Protein AF-A0A328NLA2-F1 (afdb_monomer_lite)

Foldseek 3Di:
DDDDDDDDDDDDDDDDDDDDDDDDDDDDDDDDDDDDDDDDDDPPPPPPPPPDPDDDPPFAQWAFAPWWKWWQWPVRDIDTHGGADKDFDPDQPTFTQKIFQGQFWAWWQWDPRPDIDTDAHRDIDGRNGTGTGIDGTGSGGDDD

Organism: NCBI:txid285676

Secondary structure (DSSP, 8-state):
---------------------------------------------------PPPPPPP-----S-SS-EEEEETTS-EEEE-SSEEE--SSTT-EEEEEE-TT--EEEEETTTTEEEEE-TT-EEEEEEEEEEEEEE-SS----

Sequence (144 aa):
MATMITTTERGKSVTETVVTALSSKEKGIWSKSLRIGLGAVMALGFAVGGANPAAAAPNVALGCQTTKANMTWTNGNTSNYSCSGTYYPASPNIYGRSFYAAGWSGKLIIGDGTAYRPFCDWQKIDLGGIRVREVVLYATKFCE

pLDDT: mean 70.57, std 26.07, range [30.31, 97.75]

Radius of gyration: 27.98 Å; chains: 1; bounding box: 42×52×87 Å

Structure (mmCIF, N/CA/C/O backbone):
data_AF-A0A328NLA2-F1
#
_entry.id   AF-A0A328NLA2-F1
#
loop_
_atom_site.group_PDB
_atom_site.id
_atom_site.type_symbol
_atom_site.label_atom_id
_atom_site.label_alt_id
_atom_site.label_comp_id
_atom_site.label_asym_id
_atom_site.label_entity_id
_atom_site.label_seq_id
_atom_site.pdbx_PDB_ins_code
_atom_site.Cartn_x
_atom_site.Cartn_y
_atom_site.Cartn_z
_atom_site.occupancy
_atom_site.B_iso_or_equiv
_atom_site.auth_seq_id
_atom_site.auth_comp_id
_atom_site.auth_asym_id
_atom_site.auth_atom_id
_atom_site.pdbx_PDB_model_num
ATOM 1 N N . MET A 1 1 ? 0.200 -40.257 -25.793 1.00 35.28 1 MET A N 1
ATOM 2 C CA . MET A 1 1 ? -0.683 -41.230 -25.106 1.00 35.28 1 MET A CA 1
ATOM 3 C C . MET A 1 1 ? -0.100 -41.427 -23.711 1.00 35.28 1 MET A C 1
ATOM 5 O O . MET A 1 1 ? 1.078 -41.722 -23.653 1.00 35.28 1 MET A O 1
ATOM 9 N N . ALA A 1 2 ? -0.746 -41.208 -22.572 1.00 36.19 2 ALA A N 1
ATOM 10 C CA . ALA A 1 2 ? -2.094 -40.782 -22.229 1.00 36.19 2 ALA A CA 1
ATOM 11 C C . ALA A 1 2 ? -2.025 -40.026 -20.884 1.00 36.19 2 ALA A C 1
ATOM 13 O O . ALA A 1 2 ? -1.158 -40.295 -20.055 1.00 36.19 2 ALA A O 1
ATOM 14 N N . THR A 1 3 ? -2.934 -39.076 -20.698 1.00 35.03 3 THR A N 1
ATOM 15 C CA . THR A 1 3 ? -3.214 -38.374 -19.442 1.00 35.03 3 THR A CA 1
ATOM 16 C C . THR A 1 3 ? -3.880 -39.331 -18.448 1.00 35.03 3 THR A C 1
ATOM 18 O O . THR A 1 3 ? -4.743 -40.105 -18.856 1.00 35.03 3 THR A O 1
ATOM 21 N N . MET A 1 4 ? -3.578 -39.229 -17.151 1.00 30.31 4 MET A N 1
ATOM 22 C CA . MET A 1 4 ? -4.505 -39.671 -16.102 1.00 30.31 4 MET A CA 1
ATOM 23 C C . MET A 1 4 ? -4.643 -38.595 -15.030 1.00 30.31 4 MET A C 1
ATOM 25 O O . MET A 1 4 ? -3.676 -38.168 -14.405 1.00 30.31 4 MET A O 1
ATOM 29 N N . ILE A 1 5 ? -5.887 -38.158 -14.875 1.00 41.38 5 ILE A N 1
ATOM 30 C CA . ILE A 1 5 ? -6.401 -37.298 -13.818 1.00 41.38 5 ILE A CA 1
ATOM 31 C C . ILE A 1 5 ? -6.862 -38.236 -12.703 1.00 41.38 5 ILE A C 1
ATOM 33 O O . ILE A 1 5 ? -7.533 -39.224 -12.993 1.00 41.38 5 ILE A O 1
ATOM 37 N N . THR A 1 6 ? -6.574 -37.904 -11.445 1.00 38.97 6 THR A N 1
ATOM 38 C CA . THR A 1 6 ? -7.350 -38.455 -10.327 1.00 38.97 6 THR A CA 1
ATOM 39 C C . THR A 1 6 ? -7.859 -37.300 -9.478 1.00 38.97 6 THR A C 1
ATOM 41 O O . THR A 1 6 ? -7.086 -36.565 -8.868 1.00 38.97 6 THR A O 1
ATOM 44 N N . THR A 1 7 ? -9.174 -37.122 -9.504 1.00 37.78 7 THR A N 1
ATOM 45 C CA . THR A 1 7 ? -9.950 -36.291 -8.588 1.00 37.78 7 THR A CA 1
ATOM 46 C C . THR A 1 7 ? -10.233 -37.117 -7.336 1.00 37.78 7 THR A C 1
ATOM 48 O O . THR A 1 7 ? -10.743 -38.225 -7.468 1.00 37.78 7 THR A O 1
ATOM 51 N N . THR A 1 8 ? -9.977 -36.573 -6.142 1.00 39.75 8 THR A N 1
ATOM 52 C CA . THR A 1 8 ? -10.587 -37.074 -4.901 1.00 39.75 8 THR A CA 1
ATOM 53 C C . THR A 1 8 ? -11.208 -35.917 -4.132 1.00 39.75 8 THR A C 1
ATOM 55 O O . THR A 1 8 ? -10.585 -34.891 -3.865 1.00 39.75 8 THR A O 1
ATOM 58 N N . GLU A 1 9 ? -12.483 -36.119 -3.837 1.00 35.81 9 GLU A N 1
ATOM 59 C CA . GLU A 1 9 ? -13.426 -35.258 -3.149 1.00 35.81 9 GLU A CA 1
ATOM 60 C C . GLU A 1 9 ? -13.168 -35.123 -1.632 1.00 35.81 9 GLU A C 1
ATOM 62 O O . GLU A 1 9 ? -12.772 -36.065 -0.955 1.00 35.81 9 GLU A O 1
ATOM 67 N N . ARG A 1 10 ? -13.533 -33.942 -1.110 1.00 33.25 10 ARG A N 1
ATOM 68 C CA . ARG A 1 10 ? -14.392 -33.735 0.075 1.00 33.25 10 ARG A CA 1
ATOM 69 C C . ARG A 1 10 ? -13.919 -34.284 1.440 1.00 33.25 10 ARG A C 1
ATOM 71 O O . ARG A 1 10 ? -14.206 -35.405 1.830 1.00 33.25 10 ARG A O 1
ATOM 78 N N . GLY A 1 11 ? -13.401 -33.356 2.248 1.00 36.12 11 GLY A N 1
ATOM 79 C CA . GLY A 1 11 ? -13.802 -33.177 3.650 1.00 36.12 11 GLY A CA 1
ATOM 80 C C . GLY A 1 11 ? -13.355 -34.217 4.682 1.00 36.12 11 GLY A C 1
ATOM 81 O O . GLY A 1 11 ? -14.098 -35.141 4.990 1.00 36.12 11 GLY A O 1
ATOM 82 N N . LYS A 1 12 ? -12.241 -33.945 5.375 1.00 36.50 12 LYS A N 1
ATOM 83 C CA . LYS A 1 12 ? -12.122 -34.189 6.823 1.00 36.50 12 LYS A CA 1
ATOM 84 C C . LYS A 1 12 ? -10.934 -33.421 7.406 1.00 36.50 12 LYS A C 1
ATOM 86 O O . LYS A 1 12 ? -9.816 -33.524 6.922 1.00 36.50 12 LYS A O 1
ATOM 91 N N . SER A 1 13 ? -11.223 -32.639 8.439 1.00 36.53 13 SER A N 1
ATOM 92 C CA . SER A 1 13 ? -10.263 -32.017 9.350 1.00 36.53 13 SER A CA 1
ATOM 93 C C . SER A 1 13 ? -9.311 -33.061 9.937 1.00 36.53 13 SER A C 1
ATOM 95 O O . SER A 1 13 ? -9.797 -34.062 10.457 1.00 36.53 13 SER A O 1
ATOM 97 N N . VAL A 1 14 ? -7.999 -32.797 9.915 1.00 44.78 14 VAL A N 1
ATOM 98 C CA . VAL A 1 14 ? -7.084 -33.210 10.990 1.00 44.78 14 VAL A CA 1
ATOM 99 C C . VAL A 1 14 ? -6.027 -32.122 11.172 1.00 44.78 14 VAL A C 1
ATOM 101 O O . VAL A 1 14 ? -5.214 -31.846 10.297 1.00 44.78 14 VAL A O 1
ATOM 104 N N . THR A 1 15 ? -6.106 -31.479 12.329 1.00 39.72 15 THR A N 1
ATOM 105 C CA . THR A 1 15 ? -5.116 -30.580 12.911 1.00 39.72 15 THR A CA 1
ATOM 106 C C . THR A 1 15 ? -3.872 -31.388 13.275 1.00 39.72 15 THR A C 1
ATOM 108 O O . THR A 1 15 ? -3.940 -32.219 14.178 1.00 39.72 15 THR A O 1
ATOM 111 N N . GLU A 1 16 ? -2.736 -31.153 12.621 1.00 43.75 16 GLU A N 1
ATOM 112 C CA . GLU A 1 16 ? -1.452 -31.692 13.082 1.00 43.75 16 GLU A CA 1
ATOM 113 C C . GLU A 1 16 ? -0.714 -30.637 13.908 1.00 43.75 16 GLU A C 1
ATOM 115 O O . GLU A 1 16 ? -0.091 -29.702 13.407 1.00 43.75 16 GLU A O 1
ATOM 120 N N . THR A 1 17 ? -0.841 -30.785 15.224 1.00 40.75 17 THR A N 1
ATOM 121 C CA . THR A 1 17 ? -0.041 -30.093 16.229 1.00 40.75 17 THR A CA 1
ATOM 122 C C . THR A 1 17 ? 1.317 -30.784 16.316 1.00 40.75 17 THR A C 1
ATOM 124 O O . THR A 1 17 ? 1.440 -31.853 16.911 1.00 40.75 17 THR A O 1
ATOM 127 N N . VAL A 1 18 ? 2.353 -30.181 15.733 1.00 41.50 18 VAL A N 1
ATOM 128 C CA . VAL A 1 18 ? 3.733 -30.634 15.942 1.00 41.50 18 VAL A CA 1
ATOM 129 C C . VAL A 1 18 ? 4.192 -30.150 17.317 1.00 41.50 18 VAL A C 1
ATOM 131 O O . VAL A 1 18 ? 4.533 -28.984 17.509 1.00 41.50 18 VAL A O 1
ATOM 134 N N . VAL A 1 19 ? 4.162 -31.059 18.291 1.00 36.19 19 VAL A N 1
ATOM 135 C CA . VAL A 1 19 ? 4.772 -30.883 19.611 1.00 36.19 19 VAL A CA 1
ATOM 136 C C . VAL A 1 19 ? 6.225 -31.344 19.513 1.00 36.19 19 VAL A C 1
ATOM 138 O O . VAL A 1 19 ? 6.505 -32.541 19.507 1.00 36.19 19 VAL A O 1
ATOM 141 N N . THR A 1 20 ? 7.166 -30.406 19.434 1.00 38.97 20 THR A N 1
ATOM 142 C CA . THR A 1 20 ? 8.595 -30.725 19.556 1.00 38.97 20 THR A CA 1
ATOM 143 C C . THR A 1 20 ? 8.937 -30.860 21.038 1.00 38.97 20 THR A C 1
ATOM 145 O O . THR A 1 20 ? 9.096 -29.866 21.746 1.00 38.97 20 THR A O 1
ATOM 148 N N . ALA A 1 21 ? 9.014 -32.100 21.522 1.00 40.34 21 ALA A N 1
ATOM 149 C CA . ALA A 1 21 ? 9.463 -32.423 22.871 1.00 40.34 21 ALA A CA 1
ATOM 150 C C . ALA A 1 21 ? 10.995 -32.298 22.990 1.00 40.34 21 ALA A C 1
ATOM 152 O O . ALA A 1 21 ? 11.752 -32.815 22.168 1.00 40.34 21 ALA A O 1
ATOM 153 N N . LEU A 1 22 ? 11.429 -31.604 24.045 1.00 36.09 22 LEU A N 1
ATOM 154 C CA . LEU A 1 22 ? 12.817 -31.428 24.470 1.00 36.09 22 LEU A CA 1
ATOM 155 C C . LEU A 1 22 ? 13.419 -32.758 24.954 1.00 36.09 22 LEU A C 1
ATOM 157 O O . LEU A 1 22 ? 12.859 -33.416 25.829 1.00 36.09 22 LEU A O 1
ATOM 161 N N . SER A 1 23 ? 14.598 -33.114 24.436 1.00 37.69 23 SER A N 1
ATOM 162 C CA . SER A 1 23 ? 15.384 -34.262 24.899 1.00 37.69 23 SER A CA 1
ATOM 163 C C . SER A 1 23 ? 16.494 -33.834 25.865 1.00 37.69 23 SER A C 1
ATOM 165 O O . SER A 1 23 ? 17.515 -33.290 25.455 1.00 37.69 23 SER A O 1
ATOM 167 N N . SER A 1 24 ? 16.254 -34.135 27.142 1.00 35.91 24 SER A N 1
ATOM 168 C CA . SER A 1 24 ? 17.149 -34.732 28.149 1.00 35.91 24 SER A CA 1
ATOM 169 C C . SER A 1 24 ? 18.675 -34.547 28.043 1.00 35.91 24 SER A C 1
ATOM 171 O O . SER A 1 24 ? 19.325 -35.082 27.142 1.00 35.91 24 SER A O 1
ATOM 173 N N . LYS A 1 25 ? 19.265 -33.974 29.106 1.00 37.31 25 LYS A N 1
ATOM 174 C CA . LYS A 1 25 ? 20.458 -34.564 29.737 1.00 37.31 25 LYS A CA 1
ATOM 175 C C . LYS A 1 25 ? 20.560 -34.204 31.224 1.00 37.31 25 LYS A C 1
ATOM 177 O O . LYS A 1 25 ? 20.680 -33.041 31.595 1.00 37.31 25 LYS A O 1
ATOM 182 N N . GLU A 1 26 ? 20.505 -35.245 32.049 1.00 38.00 26 GLU A N 1
ATOM 183 C CA . GLU A 1 26 ? 20.727 -35.259 33.496 1.00 38.00 26 GLU A CA 1
ATOM 184 C C . GLU A 1 26 ? 22.143 -34.810 33.895 1.00 38.00 26 GLU A C 1
ATOM 186 O O . GLU A 1 26 ? 23.101 -35.063 33.159 1.00 38.00 26 GLU A O 1
ATOM 191 N N . LYS A 1 27 ? 22.283 -34.279 35.122 1.00 34.56 27 LYS A N 1
ATOM 192 C CA . LYS A 1 27 ? 23.198 -34.813 36.155 1.00 34.56 27 LYS A CA 1
ATOM 193 C C . LYS A 1 27 ? 23.068 -34.059 37.489 1.00 34.56 27 LYS A C 1
ATOM 195 O O . LYS A 1 27 ? 23.412 -32.891 37.566 1.00 34.56 27 LYS A O 1
ATOM 200 N N . GLY A 1 28 ? 22.615 -34.803 38.505 1.00 31.44 28 GLY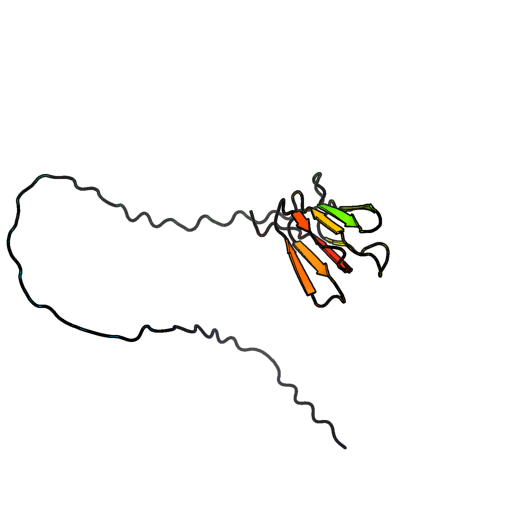 A N 1
ATOM 201 C CA . GLY A 1 28 ? 23.042 -34.799 39.914 1.00 31.44 28 GLY A CA 1
ATOM 202 C C . GLY A 1 28 ? 23.126 -33.485 40.701 1.00 31.44 28 GLY A C 1
ATOM 203 O O . GLY A 1 28 ? 23.912 -32.610 40.374 1.00 31.44 28 GLY A O 1
ATOM 204 N N . ILE A 1 29 ? 22.487 -33.443 41.874 1.00 38.53 29 ILE A N 1
ATOM 205 C CA . ILE A 1 29 ? 23.170 -33.580 43.177 1.00 38.53 29 ILE A CA 1
ATOM 206 C C . ILE A 1 29 ? 22.135 -33.541 44.316 1.00 38.53 29 ILE A C 1
ATOM 208 O O . ILE A 1 29 ? 21.084 -32.916 44.256 1.00 38.53 29 ILE A O 1
ATOM 212 N N . TRP A 1 30 ? 22.473 -34.328 45.324 1.00 31.30 30 TRP A N 1
ATOM 213 C CA . TRP A 1 30 ? 21.762 -34.773 46.511 1.00 31.30 30 TRP A CA 1
ATOM 214 C C . TRP A 1 30 ? 21.547 -33.674 47.579 1.00 31.30 30 TRP A C 1
ATOM 216 O O . TRP A 1 30 ? 22.420 -32.840 47.789 1.00 31.30 30 TRP A O 1
ATOM 226 N N . SER A 1 31 ? 20.489 -33.852 48.385 1.00 38.59 31 SER A N 1
ATOM 227 C CA . SER A 1 31 ? 20.478 -33.668 49.853 1.00 38.59 31 SER A CA 1
ATOM 228 C C . SER A 1 31 ? 20.494 -32.261 50.486 1.00 38.59 31 SER A C 1
ATOM 230 O O . SER A 1 31 ? 21.546 -31.648 50.614 1.00 38.59 31 SER A O 1
ATOM 232 N N . LYS A 1 32 ? 19.364 -31.859 51.102 1.00 38.69 32 LYS A N 1
ATOM 233 C CA . LYS A 1 32 ? 19.087 -31.897 52.569 1.00 38.69 32 LYS A CA 1
ATOM 234 C C . LYS A 1 32 ? 18.114 -30.793 53.011 1.00 38.69 32 LYS A C 1
ATOM 236 O O . LYS A 1 32 ? 18.351 -29.610 52.810 1.00 38.69 32 LYS A O 1
ATOM 241 N N . SER A 1 33 ? 17.067 -31.205 53.722 1.00 46.41 33 SER A N 1
ATOM 242 C CA . SER A 1 33 ? 16.209 -30.349 54.545 1.00 46.41 33 SER A CA 1
ATOM 243 C C . SER A 1 33 ? 16.971 -29.834 55.770 1.00 46.41 33 SER A C 1
ATOM 245 O O . SER A 1 33 ? 17.532 -30.668 56.480 1.00 46.41 33 SER A O 1
ATOM 247 N N . LEU A 1 34 ? 16.915 -28.529 56.091 1.00 39.12 34 LEU A N 1
ATOM 248 C CA . LEU A 1 34 ? 16.907 -28.060 57.489 1.00 39.12 34 LEU A CA 1
ATOM 249 C C . LEU A 1 34 ? 16.594 -26.555 57.668 1.00 39.12 34 LEU A C 1
ATOM 251 O O . LEU A 1 34 ? 17.248 -25.704 57.081 1.00 39.12 34 LEU A O 1
ATOM 255 N N . ARG A 1 35 ? 15.699 -26.298 58.637 1.00 38.94 35 ARG A N 1
ATOM 256 C CA . ARG A 1 35 ? 15.550 -25.106 59.508 1.00 38.94 35 ARG A CA 1
ATOM 257 C C . ARG A 1 35 ? 14.949 -23.810 58.942 1.00 38.94 35 ARG A C 1
ATOM 259 O O . ARG A 1 35 ? 15.635 -22.890 58.525 1.00 38.94 35 ARG A O 1
ATOM 266 N N . ILE A 1 36 ? 13.624 -23.746 59.111 1.00 45.56 36 ILE A N 1
ATOM 267 C CA . ILE A 1 36 ? 12.870 -22.744 59.897 1.00 45.56 36 ILE A CA 1
ATOM 268 C C . ILE A 1 36 ? 13.735 -21.578 60.411 1.00 45.56 36 ILE A C 1
ATOM 270 O O . ILE A 1 36 ? 14.418 -21.701 61.428 1.00 45.56 36 ILE A O 1
ATOM 274 N N . GLY A 1 37 ? 13.630 -20.436 59.733 1.00 35.88 37 GLY A N 1
ATOM 275 C CA . GLY A 1 37 ? 13.927 -19.114 60.274 1.00 35.88 37 GLY A CA 1
ATOM 276 C C . GLY A 1 37 ? 12.612 -18.358 60.429 1.00 35.88 37 GLY A C 1
ATOM 277 O O . GLY A 1 37 ? 11.966 -18.021 59.441 1.00 35.88 37 GLY A O 1
ATOM 278 N N . LEU A 1 38 ? 12.192 -18.162 61.675 1.00 46.78 38 LEU A N 1
ATOM 279 C CA . LEU A 1 38 ? 11.011 -17.401 62.065 1.00 46.78 38 LEU A CA 1
ATOM 280 C C . LEU A 1 38 ? 11.269 -15.915 61.751 1.00 46.78 38 LEU A C 1
ATOM 282 O O . LEU A 1 38 ? 12.071 -15.275 62.424 1.00 46.78 38 LEU A O 1
ATOM 286 N N . GLY A 1 39 ? 10.627 -15.383 60.711 1.00 36.16 39 GLY A N 1
ATOM 287 C CA . GLY A 1 39 ? 10.801 -13.998 60.271 1.00 36.16 39 GLY A CA 1
ATOM 288 C C . GLY A 1 39 ? 9.574 -13.483 59.523 1.00 36.16 39 GLY A C 1
ATOM 289 O O . GLY A 1 39 ? 9.434 -13.723 58.335 1.00 36.16 39 GLY A O 1
ATOM 290 N N . ALA A 1 40 ? 8.688 -12.828 60.276 1.00 39.06 40 ALA A N 1
ATOM 291 C CA . ALA A 1 40 ? 7.691 -11.824 59.891 1.00 39.06 40 ALA A CA 1
ATOM 292 C C . ALA A 1 40 ? 6.998 -11.897 58.504 1.00 39.06 40 ALA A C 1
ATOM 294 O O . ALA A 1 40 ? 7.556 -11.539 57.475 1.00 39.06 40 ALA A O 1
ATOM 295 N N . VAL A 1 41 ? 5.706 -12.252 58.554 1.00 45.00 41 VAL A N 1
ATOM 296 C CA . VAL A 1 41 ? 4.550 -11.569 57.929 1.00 45.00 41 VAL A CA 1
ATOM 297 C C . VAL A 1 41 ? 4.817 -10.768 56.643 1.00 45.00 41 VAL A C 1
ATOM 299 O O . VAL A 1 41 ? 5.315 -9.654 56.715 1.00 45.00 41 VAL A O 1
ATOM 302 N N . MET A 1 42 ? 4.302 -11.263 55.510 1.00 37.50 42 MET A N 1
ATOM 303 C CA . MET A 1 42 ? 3.391 -10.523 54.616 1.00 37.50 42 MET A CA 1
ATOM 304 C C . MET A 1 42 ? 2.652 -11.523 53.716 1.00 37.50 42 MET A C 1
ATOM 306 O O . MET A 1 42 ? 3.198 -12.060 52.755 1.00 37.50 42 MET A O 1
ATOM 310 N N . ALA A 1 43 ? 1.390 -11.792 54.054 1.00 39.41 43 ALA A N 1
ATOM 311 C CA . ALA A 1 43 ? 0.463 -12.507 53.191 1.00 39.41 43 ALA A CA 1
ATOM 312 C C . ALA A 1 43 ? 0.064 -11.591 52.022 1.00 39.41 43 ALA A C 1
ATOM 314 O O . ALA A 1 43 ? -0.900 -10.837 52.115 1.00 39.41 43 ALA A O 1
ATOM 315 N N . LEU A 1 44 ? 0.811 -11.640 50.920 1.00 43.75 44 LEU A N 1
ATOM 316 C CA . LEU A 1 44 ? 0.318 -11.152 49.636 1.00 43.75 44 LEU A CA 1
ATOM 317 C C . LEU A 1 44 ? -0.485 -12.285 49.006 1.00 43.75 44 LEU A C 1
ATOM 319 O O . LEU A 1 44 ? 0.055 -13.182 48.360 1.00 43.75 44 LEU A O 1
ATOM 323 N N . GLY A 1 45 ? -1.792 -12.263 49.261 1.00 38.59 45 GLY A N 1
ATOM 324 C CA . GLY A 1 45 ? -2.750 -13.045 48.499 1.00 38.59 45 GLY A CA 1
ATOM 325 C C . GLY A 1 45 ? -2.673 -12.618 47.039 1.00 38.59 45 GLY A C 1
ATOM 326 O O . GLY A 1 45 ? -3.299 -11.639 46.643 1.00 38.59 45 GLY A O 1
ATOM 327 N N . PHE A 1 46 ? -1.901 -13.345 46.235 1.00 40.91 46 PHE A N 1
ATOM 328 C CA . PHE A 1 46 ? -2.028 -13.283 44.789 1.00 40.91 46 PHE A CA 1
ATOM 329 C C . PHE A 1 46 ? -3.348 -13.959 44.440 1.00 40.91 46 PHE A C 1
ATOM 331 O O . PHE A 1 46 ? -3.428 -15.171 44.246 1.00 40.91 46 PHE A O 1
ATOM 338 N N . ALA A 1 47 ? -4.409 -13.153 44.427 1.00 45.78 47 ALA A N 1
ATOM 339 C CA . ALA A 1 47 ? -5.623 -13.488 43.720 1.00 45.78 47 ALA A CA 1
ATOM 340 C C . ALA A 1 47 ? -5.208 -13.827 42.286 1.00 45.78 47 ALA A C 1
ATOM 342 O O . ALA A 1 47 ? -4.795 -12.953 41.523 1.00 45.78 47 ALA A O 1
ATOM 343 N N . VAL A 1 48 ? -5.278 -15.111 41.936 1.00 46.66 48 VAL A N 1
ATOM 344 C CA . VAL A 1 48 ? -5.224 -15.574 40.551 1.00 46.66 48 VAL A CA 1
ATOM 345 C C . VAL A 1 48 ? -6.539 -15.127 39.921 1.00 46.66 48 VAL A C 1
ATOM 347 O O . VAL A 1 48 ? -7.490 -15.890 39.781 1.00 46.66 48 VAL A O 1
ATOM 350 N N . GLY A 1 49 ? -6.633 -13.827 39.645 1.00 41.91 49 GLY A N 1
ATOM 351 C CA . GLY A 1 49 ? -7.665 -13.265 38.803 1.00 41.91 49 GLY A CA 1
ATOM 352 C C . GLY A 1 49 ? -7.413 -13.817 37.416 1.00 41.91 49 GLY A C 1
ATOM 353 O O . GLY A 1 49 ? -6.499 -13.366 36.729 1.00 41.91 49 GLY A O 1
ATOM 354 N N . GLY A 1 50 ? -8.183 -14.836 37.035 1.00 43.44 50 GLY A N 1
ATOM 355 C CA . GLY A 1 50 ? -8.292 -15.252 35.649 1.00 43.44 50 GLY A CA 1
ATOM 356 C C . GLY A 1 50 ? -8.702 -14.030 34.843 1.00 43.44 50 GLY A C 1
ATOM 357 O O . GLY A 1 50 ? -9.853 -13.603 34.897 1.00 43.44 50 GLY A O 1
ATOM 358 N N . ALA A 1 51 ? -7.738 -13.416 34.162 1.00 46.66 51 ALA A N 1
ATOM 359 C CA . ALA A 1 51 ? -8.024 -12.390 33.187 1.00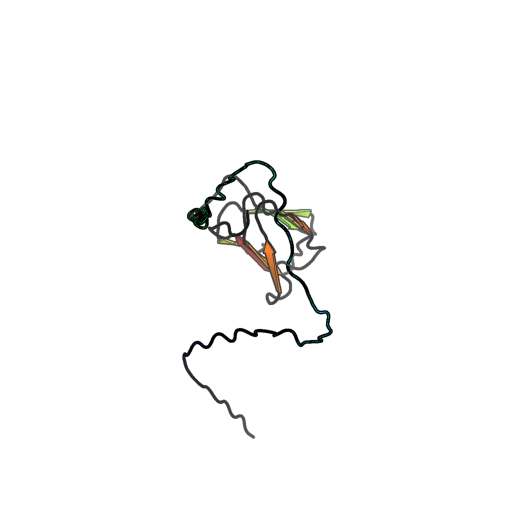 46.66 51 ALA A CA 1
ATOM 360 C C . ALA A 1 51 ? -8.826 -13.079 32.083 1.00 46.66 51 ALA A C 1
ATOM 362 O O . ALA A 1 51 ? -8.274 -13.842 31.290 1.00 46.66 51 ALA A O 1
ATOM 363 N N . ASN A 1 52 ? -10.142 -12.856 32.071 1.00 51.94 52 ASN A N 1
ATOM 364 C CA . ASN A 1 52 ? -10.940 -13.119 30.885 1.00 51.94 52 ASN A CA 1
ATOM 365 C C . ASN A 1 52 ? -10.212 -12.438 29.715 1.00 51.94 52 ASN A C 1
ATOM 367 O O . ASN A 1 52 ? -9.961 -11.232 29.825 1.00 51.94 52 ASN A O 1
ATOM 371 N N . PRO A 1 53 ? -9.846 -13.146 28.627 1.00 49.06 53 PRO A N 1
ATOM 372 C CA . PRO A 1 53 ? -9.422 -12.470 27.411 1.00 49.06 53 PRO A CA 1
ATOM 373 C C . PRO A 1 53 ? -10.436 -11.373 27.088 1.00 49.06 53 PRO A C 1
ATOM 375 O O . PRO A 1 53 ? -11.639 -11.639 27.008 1.00 49.06 53 PRO A O 1
ATOM 378 N N . ALA A 1 54 ? -9.942 -10.135 26.994 1.00 53.53 54 ALA A N 1
ATOM 379 C CA . ALA A 1 54 ? -10.744 -8.992 26.599 1.00 53.53 54 ALA A CA 1
ATOM 380 C C . ALA A 1 54 ? -11.509 -9.389 25.336 1.00 53.53 54 ALA A C 1
ATOM 382 O O . ALA A 1 54 ? -10.903 -9.825 24.354 1.00 53.53 54 ALA A O 1
ATOM 383 N N . ALA A 1 55 ? -12.840 -9.328 25.402 1.00 47.19 55 ALA A N 1
ATOM 384 C CA . ALA A 1 55 ? -13.676 -9.590 24.247 1.00 47.19 55 ALA A CA 1
ATOM 385 C C . ALA A 1 55 ? -13.180 -8.683 23.117 1.00 47.19 55 ALA A C 1
ATOM 387 O O . ALA A 1 55 ? -13.174 -7.462 23.274 1.00 47.19 55 ALA A O 1
ATOM 388 N N . ALA A 1 56 ? -12.702 -9.287 22.024 1.00 49.06 56 ALA A N 1
ATOM 389 C CA . ALA A 1 56 ? -12.286 -8.548 20.844 1.00 49.06 56 ALA A CA 1
ATOM 390 C C . ALA A 1 56 ? -13.436 -7.613 20.460 1.00 49.06 56 ALA A C 1
ATOM 392 O O . ALA A 1 56 ? -14.570 -8.074 20.282 1.00 49.06 56 ALA A O 1
ATOM 393 N N . ALA A 1 57 ? -13.164 -6.307 20.420 1.00 50.41 57 ALA A N 1
ATOM 394 C CA . ALA A 1 57 ? -14.178 -5.327 20.074 1.00 50.41 57 ALA A CA 1
ATOM 395 C C . ALA A 1 57 ? -14.820 -5.739 18.736 1.00 50.41 57 ALA A C 1
ATOM 397 O O . ALA A 1 57 ? -14.098 -6.150 17.819 1.00 50.41 57 ALA A O 1
ATOM 398 N N . PRO A 1 58 ? -16.161 -5.693 18.614 1.00 44.03 58 PRO A N 1
ATOM 399 C CA . PRO A 1 58 ? -16.822 -6.071 17.381 1.00 44.03 58 PRO A CA 1
ATOM 400 C C . PRO A 1 58 ? -16.245 -5.240 16.243 1.00 44.03 58 PRO A C 1
ATOM 402 O O . PRO A 1 58 ? -16.223 -4.010 16.300 1.00 44.03 58 PRO A O 1
ATOM 405 N N . ASN A 1 59 ? -15.739 -5.938 15.232 1.00 54.09 59 ASN A N 1
ATOM 406 C CA . ASN A 1 59 ? -15.080 -5.332 14.095 1.00 54.09 59 ASN A CA 1
ATOM 407 C C . ASN A 1 59 ? -16.124 -4.515 13.322 1.00 54.09 59 ASN A C 1
ATOM 409 O O . ASN A 1 59 ? -16.958 -5.080 12.613 1.00 54.09 59 ASN A O 1
ATOM 413 N N . VAL A 1 60 ? -16.168 -3.201 13.555 1.00 55.31 60 VAL A N 1
ATOM 414 C CA . VAL A 1 60 ? -17.183 -2.327 12.959 1.00 55.31 60 VAL A CA 1
ATOM 415 C C . VAL A 1 60 ? -17.019 -2.387 11.445 1.00 55.31 60 VAL A C 1
ATOM 417 O O . VAL A 1 60 ? -15.923 -2.149 10.939 1.00 55.31 60 VAL A O 1
ATOM 420 N N . ALA A 1 61 ? -18.104 -2.703 10.735 1.00 55.91 61 ALA A N 1
ATOM 421 C CA . ALA A 1 61 ? -18.126 -2.693 9.280 1.00 55.91 61 ALA A CA 1
ATOM 422 C C . ALA A 1 61 ? -17.861 -1.260 8.769 1.00 55.91 61 ALA A C 1
ATOM 424 O O . ALA A 1 61 ? -18.735 -0.395 8.785 1.00 55.91 61 ALA A O 1
ATOM 425 N N . LEU A 1 62 ? -16.629 -0.995 8.356 1.00 66.75 62 LEU A N 1
ATOM 426 C CA . LEU A 1 62 ? -16.151 0.223 7.727 1.00 66.75 62 LEU A CA 1
ATOM 427 C C . LEU A 1 62 ? -16.786 0.338 6.342 1.00 66.75 62 LEU A C 1
ATOM 429 O O . LEU A 1 62 ? -16.360 -0.313 5.391 1.00 66.75 62 LEU A O 1
ATOM 433 N N . GLY A 1 63 ? -17.819 1.175 6.247 1.00 77.94 63 GLY A N 1
ATOM 434 C CA . GLY A 1 63 ? -18.300 1.722 4.980 1.00 77.94 63 GLY A CA 1
ATOM 435 C C . GLY A 1 63 ? -17.353 2.805 4.455 1.00 77.94 63 GLY A C 1
ATOM 436 O O . GLY A 1 63 ? -16.148 2.748 4.670 1.00 77.94 63 GLY A O 1
ATOM 437 N N . CYS A 1 64 ? -17.872 3.831 3.779 1.00 88.19 64 CYS A N 1
ATOM 438 C CA . CYS A 1 64 ? -17.036 4.967 3.383 1.00 88.19 64 CYS A CA 1
ATOM 439 C C . CYS A 1 64 ? -16.632 5.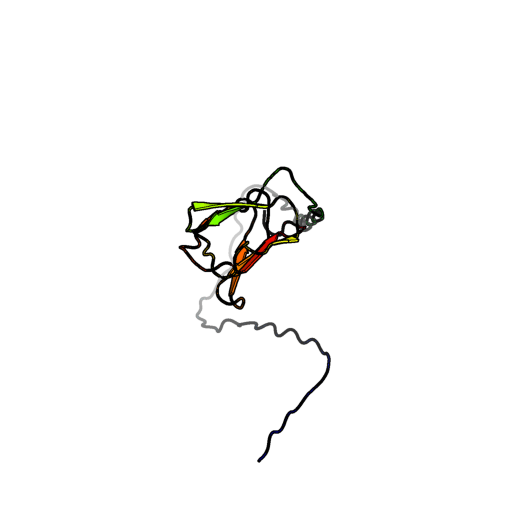833 4.590 1.00 88.19 64 CYS A C 1
ATOM 441 O O . CYS A 1 64 ? -17.451 6.110 5.465 1.00 88.19 64 CYS A O 1
ATOM 443 N N . GLN A 1 65 ? -15.382 6.295 4.613 1.00 86.31 65 GLN A N 1
ATOM 444 C CA . GLN A 1 65 ? -14.798 7.115 5.673 1.00 86.31 65 GLN A CA 1
ATOM 445 C C . GLN A 1 65 ? -14.281 8.459 5.150 1.00 86.31 65 GLN A C 1
ATOM 447 O O . GLN A 1 65 ? -14.050 8.645 3.955 1.00 86.31 65 GLN A O 1
ATOM 452 N N . THR A 1 66 ? -14.055 9.404 6.064 1.00 87.56 66 THR A N 1
ATOM 453 C CA . THR A 1 66 ? -13.395 10.684 5.761 1.00 87.56 66 THR A CA 1
ATOM 454 C C . THR A 1 66 ? -11.891 10.520 5.536 1.00 87.56 66 THR A C 1
ATOM 456 O O . THR A 1 66 ? -11.303 11.246 4.732 1.00 87.56 66 THR A O 1
ATOM 459 N N . THR A 1 67 ? -11.272 9.551 6.212 1.00 90.62 67 THR A N 1
ATOM 460 C CA . THR A 1 67 ? -9.870 9.170 6.039 1.00 90.62 67 THR A CA 1
ATOM 461 C C . THR A 1 67 ? -9.673 8.388 4.744 1.00 90.62 67 THR A C 1
ATOM 463 O O . THR A 1 67 ? -10.448 7.487 4.414 1.00 90.62 67 THR A O 1
ATOM 466 N N . LYS A 1 68 ? -8.628 8.742 3.989 1.00 94.31 68 LYS A N 1
ATOM 467 C CA . LYS A 1 68 ? -8.370 8.180 2.660 1.00 94.31 68 LYS A CA 1
ATOM 468 C C . LYS A 1 68 ? -7.038 7.457 2.636 1.00 94.31 68 LYS A C 1
ATOM 470 O O . LYS A 1 68 ? -6.017 8.067 2.944 1.00 94.31 68 LYS A O 1
ATOM 475 N N . ALA A 1 69 ? -7.060 6.195 2.221 1.00 95.75 69 ALA A N 1
ATOM 476 C CA . ALA A 1 69 ? -5.848 5.488 1.849 1.00 95.75 69 ALA A CA 1
ATOM 477 C C . ALA A 1 69 ? -5.312 6.067 0.537 1.00 95.75 69 ALA A C 1
ATOM 479 O O . ALA A 1 69 ? -6.078 6.293 -0.404 1.00 95.75 69 ALA A O 1
ATOM 480 N N . ASN A 1 70 ? -4.001 6.276 0.456 1.00 97.69 70 ASN A N 1
ATOM 481 C CA . ASN A 1 70 ? -3.371 6.976 -0.658 1.00 97.69 70 ASN A CA 1
ATOM 482 C C . ASN A 1 70 ? -2.325 6.082 -1.324 1.00 97.69 70 ASN A C 1
ATOM 484 O O . ASN A 1 70 ? -1.432 5.552 -0.663 1.00 97.69 70 ASN A O 1
ATOM 488 N N . MET A 1 71 ? -2.408 5.954 -2.644 1.00 97.31 71 MET A N 1
ATOM 489 C CA . MET A 1 71 ? -1.404 5.302 -3.479 1.00 97.31 71 MET A CA 1
ATOM 490 C C . MET A 1 71 ? -0.702 6.354 -4.324 1.00 97.31 71 MET A C 1
ATOM 492 O O . MET A 1 71 ? -1.345 6.997 -5.150 1.00 97.31 71 MET A O 1
ATOM 496 N N . THR A 1 72 ? 0.608 6.497 -4.153 1.00 97.62 72 THR A N 1
ATOM 497 C CA . THR A 1 72 ? 1.453 7.291 -5.044 1.00 97.62 72 THR A CA 1
ATOM 498 C C . THR A 1 72 ? 2.058 6.378 -6.099 1.00 97.62 72 THR A C 1
ATOM 500 O O . THR A 1 72 ? 2.675 5.356 -5.790 1.00 97.62 72 THR A O 1
ATOM 503 N N . TRP A 1 73 ? 1.906 6.762 -7.357 1.00 97.12 73 TRP A N 1
ATOM 504 C CA . TRP A 1 73 ? 2.391 6.030 -8.519 1.00 97.12 73 TRP A CA 1
ATOM 505 C C . TRP A 1 73 ? 3.767 6.542 -8.960 1.00 97.12 73 TRP A C 1
ATOM 507 O O . TRP A 1 73 ? 4.164 7.669 -8.658 1.00 97.12 73 TRP A O 1
ATOM 517 N N . THR A 1 74 ? 4.520 5.731 -9.703 1.00 96.19 74 THR A N 1
ATOM 518 C CA . THR A 1 74 ? 5.850 6.123 -10.209 1.00 96.19 74 THR A CA 1
ATOM 519 C C . THR A 1 74 ? 5.804 7.279 -11.205 1.00 96.19 74 THR A C 1
ATOM 521 O O . THR A 1 74 ? 6.780 8.012 -11.320 1.00 96.19 74 THR A O 1
ATOM 524 N N . ASN A 1 75 ? 4.668 7.491 -11.873 1.00 93.75 75 ASN A N 1
ATOM 525 C CA . ASN A 1 75 ? 4.435 8.639 -12.752 1.00 93.75 75 ASN A CA 1
ATOM 526 C C . ASN A 1 75 ? 4.073 9.936 -11.998 1.00 93.75 75 ASN A C 1
ATOM 528 O O . ASN A 1 75 ? 3.749 10.931 -12.636 1.00 93.75 75 ASN A O 1
ATOM 532 N N . GLY A 1 76 ? 4.098 9.929 -10.660 1.00 92.56 76 GLY A N 1
ATOM 533 C CA . GLY A 1 76 ? 3.807 11.092 -9.818 1.00 92.56 76 GLY A CA 1
ATOM 534 C C . GLY A 1 76 ? 2.327 11.294 -9.485 1.00 92.56 76 GLY A C 1
ATOM 535 O O . GLY A 1 76 ? 2.017 12.097 -8.607 1.00 92.56 76 GLY A O 1
ATOM 536 N N . ASN A 1 77 ? 1.412 10.552 -10.117 1.00 95.25 77 ASN A N 1
ATOM 537 C CA . ASN A 1 77 ? -0.009 10.635 -9.792 1.00 95.25 77 ASN A CA 1
ATOM 538 C C . ASN A 1 77 ? -0.301 10.017 -8.419 1.00 95.25 77 ASN A C 1
ATOM 540 O O . ASN A 1 77 ? 0.392 9.101 -7.973 1.00 95.25 77 ASN A O 1
ATOM 544 N N . THR A 1 78 ? -1.398 10.454 -7.799 1.00 96.12 78 THR A N 1
ATOM 545 C CA . THR A 1 78 ? -1.897 9.877 -6.545 1.00 96.12 78 THR A CA 1
ATOM 546 C C . THR A 1 78 ? -3.353 9.454 -6.699 1.00 96.12 78 THR A C 1
ATOM 548 O O . THR A 1 78 ? -4.182 10.221 -7.186 1.00 96.12 78 THR A O 1
ATOM 551 N N . SER A 1 79 ? -3.672 8.241 -6.253 1.00 96.56 79 SER A N 1
ATOM 552 C CA . SER A 1 79 ? -5.043 7.745 -6.115 1.00 96.56 79 SER A CA 1
ATOM 553 C C . SER A 1 79 ? -5.433 7.717 -4.642 1.00 96.56 79 SER A C 1
ATOM 555 O O . SER A 1 79 ? -4.650 7.261 -3.812 1.00 96.56 79 SER A O 1
ATOM 557 N N . ASN A 1 80 ? -6.639 8.191 -4.330 1.00 96.56 80 ASN A N 1
ATOM 558 C CA . ASN A 1 80 ? -7.171 8.218 -2.969 1.00 96.56 80 ASN A CA 1
ATOM 559 C C . ASN A 1 80 ? -8.405 7.318 -2.889 1.00 96.56 80 ASN A C 1
ATOM 561 O O . ASN A 1 80 ? -9.282 7.399 -3.750 1.00 96.56 80 ASN A O 1
ATOM 565 N N . TYR A 1 81 ? -8.494 6.517 -1.836 1.00 94.69 81 TYR A N 1
ATOM 566 C CA . TYR A 1 81 ? -9.547 5.529 -1.638 1.00 94.69 81 TYR A CA 1
ATOM 567 C C . TYR A 1 81 ? -10.202 5.751 -0.278 1.00 94.69 81 TYR A C 1
ATOM 569 O O . TYR A 1 81 ? -9.517 5.818 0.740 1.00 94.69 81 TYR A O 1
ATOM 577 N N . SER A 1 82 ? -11.523 5.894 -0.263 1.00 94.06 82 SER A N 1
ATOM 578 C CA . SER A 1 82 ? -12.274 6.291 0.933 1.00 94.06 82 SER A CA 1
ATOM 579 C C . SER A 1 82 ? -13.352 5.297 1.337 1.00 94.06 82 SER A C 1
ATOM 581 O O . SER A 1 82 ? -14.131 5.609 2.227 1.00 94.06 82 SER A O 1
ATOM 583 N N . CYS A 1 83 ? -13.459 4.145 0.681 1.00 92.44 83 CYS A N 1
ATOM 584 C CA . CYS A 1 83 ? -14.448 3.130 1.022 1.00 92.44 83 CYS A CA 1
ATOM 585 C C . CYS A 1 83 ? -13.796 1.751 1.038 1.00 92.44 83 CYS A C 1
ATOM 587 O O . CYS A 1 83 ? -12.762 1.526 0.409 1.00 92.44 83 CYS A O 1
ATOM 589 N N . SER A 1 84 ? -14.416 0.814 1.746 1.00 93.88 84 SER A N 1
ATOM 590 C CA . SER A 1 84 ? -14.057 -0.591 1.620 1.00 93.88 84 SER A CA 1
ATOM 591 C C . SER A 1 84 ? -14.358 -1.075 0.204 1.00 93.88 84 SER A C 1
ATOM 593 O O . SER A 1 84 ? -15.391 -0.718 -0.367 1.00 93.88 84 SER A O 1
ATOM 595 N N . GLY A 1 85 ? -13.505 -1.933 -0.338 1.00 93.75 85 GLY A N 1
ATOM 596 C CA . GLY A 1 85 ? -13.695 -2.519 -1.657 1.00 93.75 85 GLY A CA 1
ATOM 597 C C . GLY A 1 85 ? -12.383 -2.858 -2.347 1.00 93.75 85 GLY A C 1
ATOM 598 O O . GLY A 1 85 ? -11.296 -2.653 -1.803 1.00 93.75 85 GLY A O 1
ATOM 599 N N . THR A 1 86 ? -12.507 -3.378 -3.565 1.00 95.31 86 THR A N 1
ATOM 600 C CA . THR A 1 86 ? -11.377 -3.661 -4.451 1.00 95.31 86 THR A CA 1
ATOM 601 C C . THR A 1 86 ? -11.276 -2.568 -5.502 1.00 95.31 86 THR A C 1
ATOM 603 O O . THR A 1 86 ? -12.244 -2.271 -6.201 1.00 95.31 86 THR A O 1
ATOM 606 N N . TYR A 1 87 ? -10.089 -1.989 -5.623 1.00 95.12 87 TYR A N 1
ATOM 607 C CA . TYR A 1 87 ? -9.786 -0.913 -6.550 1.00 95.12 87 TYR A CA 1
ATOM 608 C C . TYR A 1 87 ? -8.744 -1.367 -7.554 1.00 95.12 87 TYR A C 1
ATOM 610 O O . TYR A 1 87 ? -7.690 -1.891 -7.185 1.00 95.12 87 TYR A O 1
ATOM 618 N N . TYR A 1 88 ? -9.028 -1.099 -8.822 1.00 93.94 88 TYR A N 1
ATOM 619 C CA . TYR A 1 88 ? -8.125 -1.373 -9.925 1.00 93.94 88 TYR A CA 1
ATOM 620 C C . TYR A 1 88 ? -7.439 -0.074 -10.360 1.00 93.94 88 TYR A C 1
ATOM 622 O O . TYR A 1 88 ? -8.097 0.967 -10.453 1.00 93.94 88 TYR A O 1
ATOM 630 N N . PRO A 1 89 ? -6.126 -0.098 -10.633 1.00 89.56 89 PRO A N 1
ATOM 631 C CA . PRO A 1 89 ? -5.448 1.036 -11.227 1.00 89.56 89 PRO A CA 1
ATOM 632 C C . PRO A 1 89 ? -6.031 1.361 -12.604 1.00 89.56 89 PRO A C 1
ATOM 634 O O . PRO A 1 89 ? -6.448 0.474 -13.345 1.00 89.56 89 PRO A O 1
ATOM 637 N N . ALA A 1 90 ? -5.975 2.638 -12.987 1.00 84.69 90 ALA A N 1
ATOM 638 C CA . ALA A 1 90 ? -6.503 3.114 -14.268 1.00 84.69 90 ALA A CA 1
ATOM 639 C C . ALA A 1 90 ? -5.801 2.513 -15.503 1.00 84.69 90 ALA A C 1
ATOM 641 O O . ALA A 1 90 ? -6.334 2.575 -16.607 1.00 84.69 90 ALA A O 1
ATOM 642 N N . SER A 1 91 ? -4.602 1.950 -15.335 1.00 87.62 91 SER A N 1
ATOM 643 C CA . SER A 1 91 ? -3.849 1.292 -16.400 1.00 87.62 91 SER A CA 1
ATOM 644 C C . SER A 1 91 ? -3.252 -0.021 -15.894 1.00 87.62 91 SER A C 1
ATOM 646 O O . SER A 1 91 ? -2.701 -0.050 -14.792 1.00 87.62 91 SER A O 1
ATOM 648 N N . PRO A 1 92 ? -3.283 -1.101 -16.694 1.00 82.38 92 PRO A N 1
ATOM 649 C CA . PRO A 1 92 ? -2.729 -2.394 -16.297 1.00 82.38 92 PRO A CA 1
ATOM 650 C C . PRO A 1 92 ? -1.205 -2.379 -16.108 1.00 82.38 92 PRO A C 1
ATOM 652 O O . PRO A 1 92 ? -0.683 -3.289 -15.461 1.00 82.38 92 PRO A O 1
ATOM 655 N N . ASN A 1 93 ? -0.506 -1.371 -16.648 1.00 86.38 93 ASN A N 1
ATOM 656 C CA . ASN A 1 93 ? 0.954 -1.227 -16.626 1.00 86.38 93 ASN A CA 1
ATOM 657 C C . ASN A 1 93 ? 1.403 0.000 -15.818 1.00 86.38 93 ASN A C 1
ATOM 659 O O . ASN A 1 93 ? 2.292 0.740 -16.240 1.00 86.38 93 ASN A O 1
ATOM 663 N N . ILE A 1 94 ? 0.770 0.239 -14.670 1.00 92.19 94 ILE A N 1
ATOM 664 C CA . ILE A 1 94 ? 1.200 1.270 -13.723 1.00 92.19 94 ILE A CA 1
ATOM 665 C C . ILE A 1 94 ? 1.915 0.644 -12.523 1.00 92.19 94 ILE A C 1
ATOM 667 O O . ILE A 1 94 ? 1.574 -0.446 -12.056 1.00 92.19 94 ILE A O 1
ATOM 671 N N . TYR A 1 95 ? 2.928 1.350 -12.031 1.00 96.19 95 TYR A N 1
ATOM 672 C CA . TYR A 1 95 ? 3.794 0.888 -10.955 1.00 96.19 95 TYR A CA 1
ATOM 673 C C . TYR A 1 95 ? 3.586 1.764 -9.722 1.00 96.19 95 TYR A C 1
ATOM 675 O O . TYR A 1 95 ? 3.571 2.995 -9.807 1.00 96.19 95 TYR A O 1
ATOM 683 N N . GLY A 1 96 ? 3.377 1.124 -8.576 1.00 96.19 96 GLY A N 1
ATOM 684 C CA . GLY A 1 96 ? 3.232 1.790 -7.291 1.00 96.19 96 GLY A CA 1
ATOM 685 C C . GLY A 1 96 ? 4.595 2.228 -6.777 1.00 96.19 96 GLY A C 1
ATOM 686 O O . GLY A 1 96 ? 5.548 1.450 -6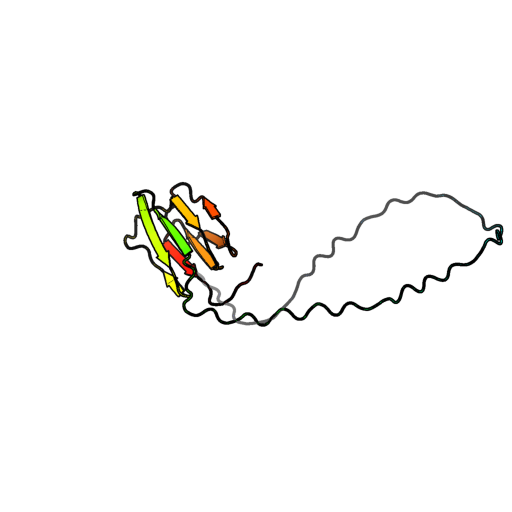.770 1.00 96.19 96 GLY A O 1
ATOM 687 N N . ARG A 1 97 ? 4.691 3.478 -6.332 1.00 97.25 97 ARG A N 1
ATOM 688 C CA . ARG A 1 97 ? 5.863 3.990 -5.621 1.00 97.25 97 ARG A CA 1
ATOM 689 C C . ARG A 1 97 ? 5.701 3.767 -4.126 1.00 97.25 97 ARG A C 1
ATOM 691 O O . ARG A 1 97 ? 6.566 3.168 -3.505 1.00 97.25 97 ARG A O 1
ATOM 698 N N . SER A 1 98 ? 4.584 4.205 -3.560 1.00 97.44 98 SER A N 1
ATOM 699 C CA . SER A 1 98 ? 4.303 4.041 -2.137 1.00 97.44 98 SER A CA 1
ATOM 700 C C . SER A 1 98 ? 2.808 3.999 -1.862 1.00 97.44 98 SER A C 1
ATOM 702 O O . SER A 1 98 ? 1.995 4.512 -2.631 1.00 97.44 98 SER A O 1
ATOM 704 N N . PHE A 1 99 ? 2.452 3.390 -0.738 1.00 97.75 99 PHE A N 1
ATOM 705 C CA . PHE A 1 99 ? 1.086 3.305 -0.252 1.00 97.75 99 PHE A CA 1
ATOM 706 C C . PHE A 1 99 ? 1.017 3.730 1.213 1.00 97.75 99 PHE A C 1
ATOM 708 O O . PHE A 1 99 ? 1.874 3.358 2.015 1.00 97.75 99 PHE A O 1
ATOM 715 N N . TYR A 1 100 ? -0.005 4.499 1.569 1.00 97.62 100 TYR A N 1
ATOM 716 C CA . TYR A 1 100 ? -0.298 4.886 2.942 1.00 97.62 100 TYR A CA 1
ATOM 717 C C . TYR A 1 100 ? -1.737 4.519 3.280 1.00 97.62 100 TYR A C 1
ATOM 719 O O . TYR A 1 100 ? -2.667 4.995 2.631 1.00 97.62 100 TYR A O 1
ATOM 727 N N . ALA A 1 101 ? -1.909 3.674 4.294 1.00 94.88 101 ALA A N 1
ATOM 728 C CA . ALA A 1 101 ? -3.199 3.082 4.614 1.00 94.88 101 ALA A CA 1
ATOM 729 C C . ALA A 1 101 ? -4.162 4.057 5.311 1.00 94.88 101 ALA A C 1
ATOM 731 O O . ALA A 1 101 ? -5.357 3.993 5.064 1.00 94.88 101 ALA A O 1
ATOM 732 N N . ALA A 1 102 ? -3.646 4.989 6.122 1.00 92.88 102 ALA A N 1
ATOM 733 C CA . ALA A 1 102 ? -4.382 6.150 6.639 1.00 92.88 102 ALA A CA 1
ATOM 734 C C . ALA A 1 102 ? -5.810 5.861 7.152 1.00 92.88 102 ALA A C 1
ATOM 736 O O . ALA A 1 102 ? -6.785 6.361 6.594 1.00 92.88 102 ALA A O 1
ATOM 737 N N . GLY A 1 103 ? -5.962 5.049 8.192 1.00 89.81 103 GLY A N 1
ATOM 738 C CA . GLY A 1 103 ? -7.270 4.654 8.717 1.00 89.81 103 GLY A CA 1
ATOM 739 C C . GLY A 1 103 ? -7.756 3.294 8.219 1.00 89.81 103 GLY A C 1
ATOM 740 O O . GLY A 1 103 ? -8.786 2.834 8.704 1.00 89.81 103 GLY A O 1
ATOM 741 N N . TRP A 1 104 ? -7.053 2.645 7.287 1.00 93.12 104 TRP A N 1
ATOM 742 C CA . TRP A 1 104 ? -7.500 1.412 6.638 1.00 93.12 104 TRP A CA 1
ATOM 743 C C . TRP A 1 104 ? -6.580 0.221 6.875 1.00 93.12 104 TRP A C 1
ATOM 745 O O . TRP A 1 104 ? -5.378 0.365 7.050 1.00 93.12 104 TRP A O 1
ATOM 755 N N . SER A 1 105 ? -7.136 -0.981 6.762 1.00 94.06 105 SER A N 1
ATOM 756 C CA . SER A 1 105 ? -6.368 -2.222 6.667 1.00 94.06 105 SER A CA 1
ATOM 757 C C . SER A 1 105 ? -6.815 -3.030 5.455 1.00 94.06 105 SER A C 1
ATOM 759 O O . SER A 1 105 ? -7.970 -2.936 5.026 1.00 94.06 105 SER A O 1
ATOM 761 N N . GLY A 1 106 ? -5.923 -3.845 4.905 1.00 95.56 106 GLY A N 1
ATOM 762 C CA . GLY A 1 106 ? -6.236 -4.616 3.712 1.00 95.56 106 GLY A CA 1
ATOM 763 C C . GLY A 1 106 ? -5.032 -5.302 3.095 1.00 95.56 106 GLY A C 1
ATOM 764 O O . GLY A 1 106 ? -4.114 -5.743 3.788 1.00 95.56 106 GLY A O 1
ATOM 765 N N . LYS A 1 107 ? -5.045 -5.422 1.768 1.00 96.31 107 LYS A N 1
ATOM 766 C CA . LYS A 1 107 ? -3.927 -5.987 1.009 1.00 96.31 107 LYS A CA 1
ATOM 767 C C . LYS A 1 107 ? -3.753 -5.314 -0.344 1.00 96.31 107 LYS A C 1
ATOM 769 O O . LYS A 1 107 ? -4.714 -4.897 -0.985 1.00 96.31 107 LYS A O 1
ATOM 774 N N . LEU A 1 108 ? -2.506 -5.258 -0.787 1.00 96.62 108 LEU A N 1
ATOM 775 C CA . LEU A 1 108 ? -2.132 -4.896 -2.148 1.00 96.62 108 LEU A CA 1
ATOM 776 C C . LEU A 1 108 ? -1.863 -6.177 -2.926 1.00 96.62 108 LEU A C 1
ATOM 778 O O . LEU A 1 108 ? -1.079 -7.003 -2.464 1.00 96.62 108 LEU A O 1
ATOM 782 N N . ILE A 1 109 ? -2.476 -6.336 -4.093 1.00 96.38 109 ILE A N 1
ATOM 783 C CA . ILE A 1 109 ? -2.128 -7.393 -5.044 1.00 96.38 109 ILE A CA 1
ATOM 784 C C . ILE A 1 109 ? -1.105 -6.813 -6.018 1.00 96.38 109 ILE A C 1
ATOM 786 O O . ILE A 1 109 ? -1.365 -5.799 -6.673 1.00 96.38 109 ILE A O 1
ATOM 790 N N . ILE A 1 110 ? 0.070 -7.430 -6.092 1.00 94.81 110 ILE A N 1
ATOM 791 C CA . ILE A 1 110 ? 1.247 -6.886 -6.773 1.00 94.81 110 ILE A CA 1
ATOM 792 C C . ILE A 1 110 ? 1.798 -7.847 -7.833 1.00 94.81 110 ILE A C 1
ATOM 794 O O . ILE A 1 110 ? 1.480 -9.035 -7.869 1.00 94.81 110 ILE A O 1
ATOM 798 N N . GLY A 1 111 ? 2.618 -7.309 -8.734 1.00 92.12 111 GLY A N 1
ATOM 799 C CA . GLY A 1 111 ? 3.222 -8.044 -9.838 1.00 92.12 111 GLY A CA 1
ATOM 800 C C . GLY A 1 111 ? 2.188 -8.541 -10.850 1.00 92.12 111 GLY A C 1
ATOM 801 O O . GLY A 1 111 ? 1.414 -7.774 -11.430 1.00 92.12 111 GLY A O 1
ATOM 802 N N . ASP A 1 112 ? 2.198 -9.845 -11.093 1.00 89.50 112 ASP A N 1
ATOM 803 C CA . ASP A 1 112 ? 1.299 -10.539 -12.012 1.00 89.50 112 ASP A CA 1
ATOM 804 C C . ASP A 1 112 ? -0.036 -10.957 -11.374 1.00 89.50 112 ASP A C 1
ATOM 806 O O . ASP A 1 112 ? -0.913 -11.431 -12.092 1.00 89.50 112 ASP A O 1
ATOM 810 N N . GLY A 1 113 ? -0.228 -10.690 -10.079 1.00 88.25 113 GLY A N 1
ATOM 811 C CA . GLY A 1 113 ? -1.436 -11.042 -9.334 1.00 88.25 113 GLY A CA 1
ATOM 812 C C . GLY A 1 113 ? -1.254 -12.202 -8.362 1.00 88.25 113 GLY A C 1
ATOM 813 O O . GLY A 1 113 ? -2.167 -12.492 -7.595 1.00 88.25 113 GLY A O 1
ATOM 814 N N . THR A 1 114 ? -0.091 -12.851 -8.368 1.00 89.06 114 THR A N 1
ATOM 815 C CA . THR A 1 114 ? 0.194 -13.993 -7.487 1.00 89.06 114 THR A CA 1
ATOM 816 C C . THR A 1 114 ? 0.724 -13.563 -6.122 1.00 89.06 114 THR A C 1
ATOM 818 O O . THR A 1 114 ? 0.490 -14.235 -5.118 1.00 89.06 114 THR A O 1
ATOM 821 N N . ALA A 1 115 ? 1.403 -12.416 -6.065 1.00 93.81 115 ALA A N 1
ATOM 822 C CA . ALA A 1 115 ? 1.953 -11.863 -4.842 1.00 93.81 115 ALA A CA 1
ATOM 823 C C . ALA A 1 115 ? 0.989 -10.853 -4.216 1.00 93.81 115 ALA A C 1
ATOM 825 O O . ALA A 1 115 ? 0.362 -10.040 -4.902 1.00 93.81 115 ALA A O 1
ATOM 826 N N . TYR A 1 116 ? 0.910 -10.865 -2.887 1.00 94.88 116 TYR A N 1
ATOM 827 C CA . TYR A 1 116 ? 0.178 -9.858 -2.136 1.00 94.88 116 TYR A CA 1
ATOM 828 C C . TYR A 1 116 ? 0.991 -9.343 -0.955 1.00 94.88 116 TYR A C 1
ATOM 830 O O . TYR A 1 116 ? 1.842 -10.040 -0.403 1.00 94.88 116 TYR A O 1
ATOM 838 N N . ARG A 1 117 ? 0.702 -8.107 -0.553 1.00 95.19 117 ARG A N 1
ATOM 839 C CA . ARG A 1 117 ? 1.297 -7.463 0.615 1.00 95.19 117 ARG A CA 1
ATOM 840 C C . ARG A 1 117 ? 0.184 -6.964 1.536 1.00 95.19 117 ARG A C 1
ATOM 842 O O . ARG A 1 117 ? -0.522 -6.030 1.147 1.00 95.19 117 ARG A O 1
ATOM 849 N N . PRO A 1 118 ? -0.028 -7.592 2.705 1.00 95.56 118 PRO A N 1
ATOM 850 C CA . PRO A 1 118 ? -1.014 -7.112 3.662 1.00 95.56 118 PRO A CA 1
ATOM 851 C C . PRO A 1 118 ? -0.556 -5.786 4.270 1.00 95.56 118 PRO A C 1
ATOM 853 O O . PRO A 1 118 ? 0.644 -5.499 4.321 1.00 95.56 118 PRO A O 1
ATOM 856 N N . PHE A 1 119 ? -1.514 -4.991 4.732 1.00 95.19 119 PHE A N 1
ATOM 857 C CA . PHE A 1 119 ? -1.239 -3.759 5.452 1.00 95.19 119 PHE A CA 1
ATOM 858 C C . PHE A 1 119 ? -2.234 -3.501 6.577 1.00 95.19 119 PHE A C 1
ATOM 860 O O . PHE A 1 119 ? -3.412 -3.853 6.480 1.00 95.19 119 PHE A O 1
ATOM 867 N N . CYS A 1 120 ? -1.734 -2.849 7.617 1.00 94.31 120 CYS A N 1
ATOM 868 C CA . CYS A 1 120 ? -2.480 -2.442 8.797 1.00 94.31 120 CYS A CA 1
ATOM 869 C C . CYS A 1 120 ? -2.770 -0.938 8.780 1.00 94.31 120 CYS A C 1
ATOM 871 O O . CYS A 1 120 ? -2.279 -0.203 7.913 1.00 94.31 120 CYS A O 1
ATOM 873 N N . ASP A 1 121 ? -3.559 -0.493 9.758 1.00 91.38 121 ASP A N 1
ATOM 874 C CA . ASP A 1 121 ? -3.868 0.921 9.927 1.00 91.38 121 ASP A CA 1
ATOM 875 C C . ASP A 1 121 ? -2.591 1.767 10.048 1.00 91.38 121 ASP A C 1
ATOM 877 O O . ASP A 1 121 ? -1.572 1.333 10.584 1.00 91.38 121 ASP A O 1
ATOM 881 N N . TRP A 1 122 ? -2.637 2.971 9.479 1.00 92.31 122 TRP A N 1
ATOM 882 C CA . TRP A 1 122 ? -1.563 3.964 9.470 1.00 92.31 122 TRP A CA 1
ATOM 883 C C . TRP A 1 122 ? -0.230 3.486 8.884 1.00 92.31 122 TRP A C 1
ATOM 885 O O . TRP A 1 122 ? 0.760 4.223 8.907 1.00 92.31 122 TRP A O 1
ATOM 895 N N . GLN A 1 123 ? -0.194 2.301 8.279 1.00 95.75 123 GLN A N 1
ATOM 896 C CA . GLN A 1 123 ? 1.025 1.760 7.719 1.00 95.75 123 GLN A CA 1
ATOM 897 C C . GLN A 1 123 ? 1.412 2.503 6.442 1.00 95.75 123 GLN A C 1
ATOM 899 O O . GLN A 1 123 ? 0.593 2.749 5.551 1.00 95.75 123 GLN A O 1
ATOM 904 N N . LYS A 1 124 ? 2.701 2.831 6.346 1.00 96.62 124 LYS A N 1
ATOM 905 C CA . LYS A 1 124 ? 3.343 3.287 5.113 1.00 96.62 124 LYS A CA 1
ATOM 906 C C . LYS A 1 124 ? 4.130 2.134 4.515 1.00 96.62 124 LYS A C 1
ATOM 908 O O . LYS A 1 124 ? 4.903 1.474 5.204 1.00 96.62 124 LYS A O 1
ATOM 913 N N . ILE A 1 125 ? 3.927 1.904 3.230 1.00 96.62 125 ILE A N 1
ATOM 914 C CA . ILE A 1 125 ? 4.563 0.843 2.467 1.00 96.62 125 ILE A CA 1
ATOM 915 C C . ILE A 1 125 ? 5.314 1.483 1.314 1.00 96.62 125 ILE A C 1
ATOM 917 O O . ILE A 1 125 ? 4.713 2.138 0.464 1.00 96.62 125 ILE A O 1
ATOM 921 N N . ASP A 1 126 ? 6.622 1.255 1.272 1.00 96.56 126 ASP A N 1
ATOM 922 C CA . ASP A 1 126 ? 7.409 1.512 0.074 1.00 96.56 126 ASP A CA 1
ATOM 923 C C . ASP A 1 126 ? 7.272 0.323 -0.882 1.00 96.56 126 ASP A C 1
ATOM 925 O O . ASP A 1 126 ? 7.479 -0.837 -0.500 1.00 96.56 126 ASP A O 1
ATOM 929 N N . LEU A 1 127 ? 6.852 0.619 -2.107 1.00 95.75 127 LEU A N 1
ATOM 930 C CA . LEU A 1 127 ? 6.669 -0.351 -3.178 1.00 95.75 127 LEU A CA 1
ATOM 931 C C . LEU A 1 127 ? 7.825 -0.317 -4.176 1.00 95.75 127 LEU A C 1
ATOM 933 O O . LEU A 1 127 ? 7.909 -1.228 -4.992 1.00 95.75 127 LEU A O 1
ATOM 937 N N . GLY A 1 128 ? 8.697 0.697 -4.143 1.00 94.00 128 GLY A N 1
ATOM 938 C CA . GLY A 1 128 ? 9.915 0.740 -4.955 1.00 94.00 128 GLY A CA 1
ATOM 939 C C . GLY A 1 128 ? 9.700 0.652 -6.471 1.00 94.00 128 GLY A C 1
ATOM 940 O O . GLY A 1 128 ? 10.631 0.311 -7.192 1.00 94.00 128 GLY A O 1
ATOM 941 N N . GLY A 1 129 ? 8.490 0.924 -6.975 1.00 94.19 129 GLY A N 1
ATOM 942 C CA . GLY A 1 129 ? 8.163 0.770 -8.393 1.00 94.19 129 GLY A CA 1
ATOM 943 C C . GLY A 1 129 ? 7.672 -0.623 -8.787 1.00 94.19 129 GLY A C 1
ATOM 944 O O . GLY A 1 129 ? 7.780 -0.995 -9.951 1.00 94.19 129 GLY A O 1
ATOM 945 N N . ILE A 1 130 ? 7.110 -1.400 -7.861 1.00 94.88 130 ILE A N 1
ATOM 946 C CA . ILE A 1 130 ? 6.449 -2.671 -8.183 1.00 94.88 130 ILE A CA 1
ATOM 947 C C . ILE A 1 130 ? 5.074 -2.414 -8.818 1.00 94.88 130 ILE A C 1
ATOM 949 O O . ILE A 1 130 ? 4.334 -1.510 -8.426 1.00 94.88 130 ILE A O 1
ATOM 953 N N . ARG A 1 131 ? 4.699 -3.242 -9.799 1.00 95.31 131 ARG A N 1
ATOM 954 C CA . ARG A 1 131 ? 3.374 -3.202 -10.430 1.00 95.31 131 ARG A CA 1
ATOM 955 C C . ARG A 1 131 ? 2.293 -3.514 -9.398 1.00 95.31 131 ARG A C 1
ATOM 957 O O . ARG A 1 131 ? 2.370 -4.542 -8.733 1.00 95.31 131 ARG A O 1
ATOM 964 N N . VAL A 1 132 ? 1.273 -2.668 -9.294 1.00 95.31 132 VAL A N 1
ATOM 965 C CA . VAL A 1 132 ? 0.097 -2.939 -8.453 1.00 95.31 132 VAL A CA 1
ATOM 966 C C . VAL A 1 132 ? -1.056 -3.292 -9.373 1.00 95.31 132 VAL A C 1
ATOM 968 O O . VAL A 1 132 ? -1.317 -2.572 -10.331 1.00 95.31 132 VAL A O 1
ATOM 971 N N . ARG A 1 133 ? -1.736 -4.400 -9.095 1.00 95.38 133 ARG A N 1
ATOM 972 C CA . ARG A 1 133 ? -2.934 -4.818 -9.828 1.00 95.38 133 ARG A CA 1
ATOM 973 C C . ARG A 1 133 ? -4.210 -4.452 -9.111 1.00 95.38 133 ARG A C 1
ATOM 97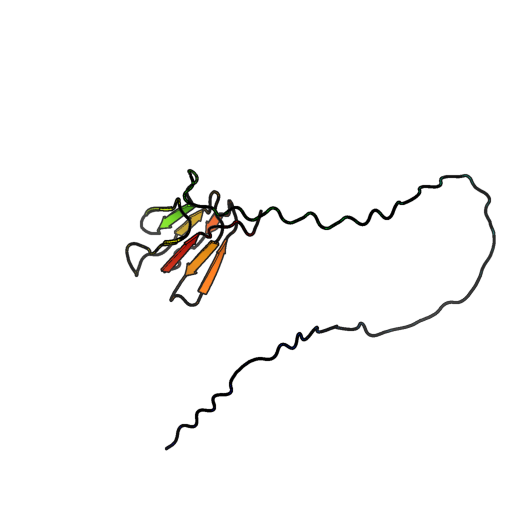5 O O . ARG A 1 133 ? -5.171 -4.077 -9.769 1.00 95.38 133 ARG A O 1
ATOM 982 N N . GLU A 1 134 ? -4.211 -4.578 -7.792 1.00 95.50 134 GLU A N 1
ATOM 983 C CA . GLU A 1 134 ? -5.396 -4.316 -6.988 1.00 95.50 134 GLU A CA 1
ATOM 984 C C . GLU A 1 134 ? -4.997 -3.718 -5.647 1.00 95.50 134 GLU A C 1
ATOM 986 O O . GLU A 1 134 ? -3.985 -4.091 -5.046 1.00 95.50 134 GLU A O 1
ATOM 991 N N . VAL A 1 135 ? -5.835 -2.814 -5.161 1.00 96.25 135 VAL A N 1
ATOM 992 C CA . VAL A 1 135 ? -5.819 -2.337 -3.783 1.00 96.25 135 VAL A CA 1
ATOM 993 C C . VAL A 1 135 ? -7.117 -2.800 -3.151 1.00 96.25 135 VAL A C 1
ATOM 995 O O . VAL A 1 135 ? -8.190 -2.404 -3.595 1.00 96.25 135 VAL A O 1
ATOM 998 N N . VAL A 1 136 ? -7.032 -3.646 -2.130 1.00 96.12 136 VAL A N 1
ATOM 999 C CA . VAL A 1 136 ? -8.206 -4.141 -1.413 1.00 96.12 136 VAL A CA 1
ATOM 1000 C C . VAL A 1 136 ? -8.236 -3.495 -0.039 1.00 96.12 136 VAL A C 1
ATOM 1002 O O . VAL A 1 136 ? -7.326 -3.708 0.762 1.00 96.12 136 VAL A O 1
ATOM 1005 N N . LEU A 1 137 ? -9.283 -2.720 0.226 1.00 95.19 137 LEU A N 1
ATOM 1006 C CA . LEU A 1 137 ? -9.581 -2.129 1.526 1.00 95.19 137 LEU A CA 1
ATOM 1007 C C . LEU A 1 137 ? -10.683 -2.940 2.190 1.00 95.19 137 LEU A C 1
ATOM 1009 O O . LEU A 1 137 ? -11.776 -3.080 1.638 1.00 95.19 137 LEU A O 1
ATOM 1013 N N . TYR A 1 138 ? -10.404 -3.497 3.362 1.00 93.38 138 TYR A N 1
ATOM 1014 C CA . TYR A 1 138 ? -11.399 -4.295 4.061 1.00 93.38 138 TYR A CA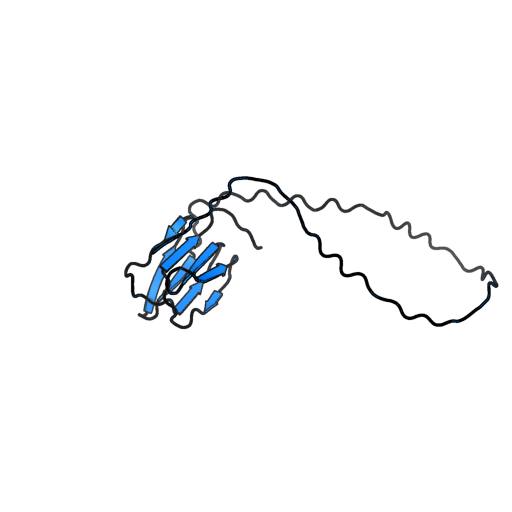 1
ATOM 1015 C C . TYR A 1 138 ? -12.397 -3.411 4.793 1.00 93.38 138 TYR A C 1
ATOM 1017 O O . TYR A 1 138 ? -12.057 -2.353 5.317 1.00 93.38 138 TYR A O 1
ATOM 1025 N N . ALA A 1 139 ? -13.628 -3.908 4.881 1.00 89.06 139 ALA A N 1
ATOM 1026 C CA . ALA A 1 139 ? -14.674 -3.314 5.699 1.00 89.06 139 ALA A CA 1
ATOM 1027 C C . ALA A 1 139 ? -14.422 -3.520 7.200 1.00 89.06 139 ALA A C 1
ATOM 1029 O O . ALA A 1 139 ? -15.289 -3.255 8.004 1.00 89.06 139 ALA A O 1
ATOM 1030 N N . THR A 1 140 ? -13.274 -4.030 7.621 1.00 86.06 140 THR A N 1
ATOM 1031 C CA . THR A 1 140 ? -12.994 -4.341 9.023 1.00 86.06 140 THR A CA 1
ATOM 1032 C C . THR A 1 140 ? -11.507 -4.169 9.285 1.00 86.06 140 THR A C 1
ATOM 1034 O O . THR A 1 140 ? -10.698 -4.555 8.433 1.00 86.06 140 THR A O 1
ATOM 1037 N N . LYS A 1 141 ? -11.143 -3.636 10.455 1.00 83.12 141 LYS A N 1
ATOM 1038 C CA . LYS A 1 141 ? -9.744 -3.513 10.884 1.00 83.12 141 LYS A CA 1
ATOM 1039 C C . LYS A 1 141 ? -9.262 -4.818 11.499 1.00 83.12 141 LYS A C 1
ATOM 1041 O O . LYS A 1 141 ? -9.938 -5.395 12.339 1.00 83.12 141 LYS A O 1
ATOM 1046 N N . PHE A 1 142 ? -8.109 -5.315 11.070 1.00 77.75 142 PHE A N 1
ATOM 1047 C CA . PHE A 1 142 ? -7.549 -6.570 11.601 1.00 77.75 142 PHE A CA 1
ATOM 1048 C C . PHE A 1 142 ? -6.179 -6.407 12.269 1.00 77.75 142 PHE A C 1
ATOM 1050 O O . PHE A 1 142 ? -5.650 -7.383 12.793 1.00 77.75 142 PHE A O 1
ATOM 1057 N N . CYS A 1 143 ? -5.626 -5.194 12.289 1.00 78.12 143 CYS A N 1
ATOM 1058 C CA . CYS A 1 143 ? -4.501 -4.835 13.147 1.00 78.12 143 CYS A CA 1
ATOM 1059 C C . CYS A 1 143 ? -4.691 -3.403 13.667 1.00 78.12 143 CYS A C 1
ATOM 1061 O O . CYS A 1 143 ? -5.080 -2.525 12.889 1.00 78.12 143 CYS A O 1
ATOM 1063 N N . GLU A 1 144 ? -4.445 -3.225 14.968 1.00 57.88 144 GLU A N 1
ATOM 1064 C CA . GLU A 1 144 ? -4.523 -1.967 15.732 1.00 57.88 144 GLU A CA 1
ATOM 1065 C C . GLU A 1 144 ? -3.136 -1.355 15.951 1.00 57.88 144 GLU A C 1
ATOM 1067 O O . GLU A 1 144 ? -2.169 -2.133 16.138 1.00 57.88 144 GLU A O 1
#